Protein AF-A0A3D4Y5L0-F1 (afdb_monomer_lite)

Radius of gyration: 20.7 Å; chains: 1; bounding box: 35×45×65 Å

Structure (mmCIF, N/CA/C/O backbone):
data_AF-A0A3D4Y5L0-F1
#
_entry.id   AF-A0A3D4Y5L0-F1
#
loop_
_atom_site.group_PDB
_atom_site.id
_atom_site.type_symbol
_atom_site.label_atom_id
_atom_site.label_alt_id
_atom_site.label_comp_id
_atom_site.label_asym_id
_atom_site.label_entity_id
_atom_site.label_seq_id
_atom_site.pdbx_PDB_ins_code
_atom_site.Cartn_x
_atom_site.Cartn_y
_atom_site.Cartn_z
_atom_site.occupancy
_atom_site.B_iso_or_equiv
_atom_site.auth_seq_id
_atom_site.auth_comp_id
_atom_site.auth_asym_id
_atom_site.auth_atom_id
_atom_site.pdbx_PDB_model_num
ATOM 1 N N . MET A 1 1 ? -4.478 23.126 -32.416 1.00 35.59 1 MET A N 1
ATOM 2 C CA . MET A 1 1 ? -5.063 22.137 -33.348 1.00 35.59 1 MET A CA 1
ATOM 3 C C . MET A 1 1 ? -4.063 21.006 -33.499 1.00 35.59 1 MET A C 1
ATOM 5 O O . MET A 1 1 ? -2.971 21.271 -33.979 1.00 35.59 1 MET A O 1
ATOM 9 N N . ARG A 1 2 ? -4.366 19.803 -32.996 1.00 28.62 2 ARG A N 1
ATOM 10 C CA . ARG A 1 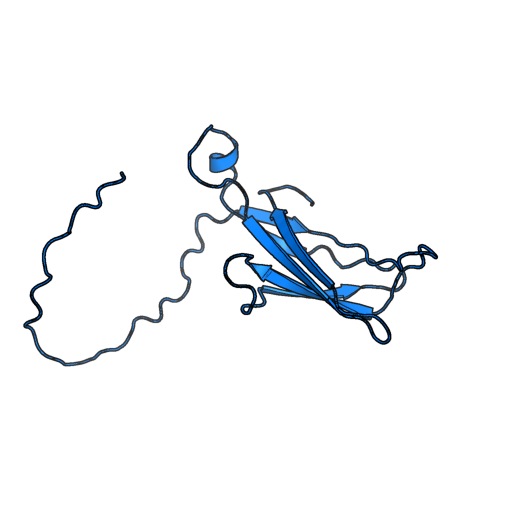2 ? -3.507 18.622 -33.175 1.00 28.62 2 ARG A CA 1
ATOM 11 C C . ARG A 1 2 ? -4.148 17.712 -34.223 1.00 28.62 2 ARG A C 1
ATOM 13 O O . ARG A 1 2 ? -5.328 17.399 -34.117 1.00 28.62 2 ARG A O 1
ATOM 20 N N . THR A 1 3 ? -3.368 17.374 -35.241 1.00 32.88 3 THR A N 1
ATOM 21 C CA . THR A 1 3 ? -3.742 16.521 -36.373 1.00 32.88 3 THR A CA 1
ATOM 22 C C . THR A 1 3 ? -3.386 15.071 -36.045 1.00 32.88 3 THR A C 1
ATOM 24 O O . THR A 1 3 ? -2.300 14.825 -35.525 1.00 32.88 3 THR A O 1
ATOM 27 N N . PHE A 1 4 ? -4.271 14.126 -36.368 1.00 32.66 4 PHE A N 1
ATOM 28 C CA . PHE A 1 4 ? -4.045 12.683 -36.223 1.00 32.66 4 PHE A CA 1
ATOM 29 C C . PHE A 1 4 ? -3.899 12.042 -37.614 1.00 32.66 4 PHE A C 1
ATOM 31 O O . PHE A 1 4 ? -4.796 12.230 -38.440 1.00 32.66 4 PHE A O 1
ATOM 38 N N . PRO A 1 5 ? -2.811 11.313 -37.920 1.00 36.25 5 PRO A N 1
ATOM 39 C CA . PRO A 1 5 ? -2.713 10.569 -39.172 1.00 36.25 5 PRO A CA 1
ATOM 40 C C . PRO A 1 5 ? -3.474 9.233 -39.101 1.00 36.25 5 PRO A C 1
ATOM 42 O O . PRO A 1 5 ? -3.453 8.540 -38.086 1.00 36.25 5 PRO A O 1
ATOM 45 N N . LEU A 1 6 ? -4.140 8.881 -40.205 1.00 31.28 6 LEU A N 1
ATOM 46 C CA . LEU A 1 6 ? -4.888 7.635 -40.397 1.00 31.28 6 LEU A CA 1
ATOM 47 C C . LEU A 1 6 ? -3.954 6.527 -40.915 1.00 31.28 6 LEU A C 1
ATOM 49 O O . LEU A 1 6 ? -3.263 6.726 -41.913 1.00 31.28 6 LEU A O 1
ATOM 53 N N . ALA A 1 7 ? -3.959 5.361 -40.267 1.00 43.12 7 ALA A N 1
ATOM 54 C CA . ALA A 1 7 ? -3.308 4.147 -40.769 1.00 43.12 7 ALA A CA 1
ATOM 55 C C . ALA A 1 7 ? -4.224 3.405 -41.775 1.00 43.12 7 ALA A C 1
ATOM 57 O O . ALA A 1 7 ? -5.449 3.471 -41.632 1.00 43.12 7 ALA A O 1
ATOM 58 N N . PRO A 1 8 ? -3.675 2.719 -42.800 1.00 36.91 8 PRO A N 1
ATOM 59 C CA . PRO A 1 8 ? -4.469 2.065 -43.841 1.00 36.91 8 PRO A CA 1
ATOM 60 C C . PRO A 1 8 ? -5.166 0.781 -43.358 1.00 36.91 8 PRO A C 1
ATOM 62 O O . PRO A 1 8 ? -4.730 0.124 -42.415 1.00 36.91 8 PRO A O 1
ATOM 65 N N . ALA A 1 9 ? -6.267 0.448 -44.037 1.00 39.03 9 ALA A N 1
ATOM 66 C CA . ALA A 1 9 ? -7.165 -0.663 -43.736 1.00 39.03 9 ALA A CA 1
ATOM 67 C C . ALA A 1 9 ? -6.494 -2.039 -43.907 1.00 39.03 9 ALA A C 1
ATOM 69 O O . ALA A 1 9 ? -5.893 -2.317 -44.944 1.00 39.03 9 ALA A O 1
ATOM 70 N N . TYR A 1 10 ? -6.645 -2.907 -42.905 1.00 35.88 10 TYR A N 1
ATOM 71 C CA . TYR A 1 10 ? -6.258 -4.315 -42.986 1.00 35.88 10 TYR A CA 1
ATOM 72 C C . TYR A 1 10 ? -7.285 -5.099 -43.821 1.00 35.88 10 TYR A C 1
ATOM 74 O O . TYR A 1 10 ? -8.472 -5.081 -43.507 1.00 35.88 10 TYR A O 1
ATOM 82 N N . ASP A 1 11 ? -6.814 -5.777 -44.874 1.00 39.12 11 ASP A N 1
ATOM 83 C CA . ASP A 1 11 ? -7.583 -6.702 -45.719 1.00 39.12 11 ASP A CA 1
ATOM 84 C C . ASP A 1 11 ? -7.810 -8.034 -44.986 1.00 39.12 11 ASP A C 1
ATOM 86 O O . ASP A 1 11 ? -6.878 -8.730 -44.577 1.00 39.12 11 ASP A O 1
ATOM 90 N N . ASN A 1 12 ? -9.079 -8.369 -44.799 1.00 41.28 12 ASN A N 1
ATOM 91 C CA . ASN A 1 12 ? -9.597 -9.477 -44.020 1.00 41.28 12 ASN A CA 1
ATOM 92 C C . ASN A 1 12 ? -10.237 -10.519 -44.943 1.00 41.28 12 ASN A C 1
ATOM 94 O O . ASN A 1 12 ? -11.456 -10.673 -44.988 1.00 41.28 12 ASN A O 1
ATOM 98 N N . THR A 1 13 ? -9.398 -11.300 -45.633 1.00 42.09 13 THR A N 1
ATOM 99 C CA . THR A 1 13 ? -9.872 -12.481 -46.369 1.00 42.09 13 THR A CA 1
ATOM 100 C C . THR A 1 13 ? -8.908 -13.673 -46.304 1.00 42.09 13 THR A C 1
ATOM 102 O O . THR A 1 13 ? -8.259 -14.022 -47.287 1.00 42.09 13 THR A O 1
ATOM 105 N N . LYS A 1 14 ? -8.877 -14.395 -45.174 1.00 42.12 14 LYS A N 1
ATOM 106 C CA . LYS A 1 14 ? -8.711 -15.861 -45.203 1.00 42.12 14 LYS A CA 1
ATOM 107 C C . LYS A 1 14 ? -9.334 -16.534 -43.972 1.00 42.12 14 LYS A C 1
ATOM 109 O O . LYS A 1 14 ? -8.948 -16.301 -42.836 1.00 42.12 14 LYS A O 1
ATOM 114 N N . ARG A 1 15 ? -10.352 -17.334 -44.299 1.00 40.22 15 ARG A N 1
ATOM 115 C CA . ARG A 1 15 ? -11.217 -18.226 -43.512 1.00 40.22 15 ARG A CA 1
ATOM 116 C C . ARG A 1 15 ? -10.524 -18.906 -42.326 1.00 40.22 15 ARG A C 1
ATOM 118 O O . ARG A 1 15 ? -9.487 -19.523 -42.514 1.00 40.22 15 ARG A O 1
ATOM 125 N N . ILE A 1 16 ? -11.015 -18.664 -41.108 1.00 51.56 16 ILE A N 1
ATOM 126 C CA . ILE A 1 16 ? -11.887 -19.564 -40.319 1.00 51.56 16 ILE A CA 1
ATOM 127 C C . ILE A 1 16 ? -11.446 -21.028 -40.353 1.00 51.56 16 ILE A C 1
ATOM 129 O O . ILE A 1 16 ? -11.973 -21.800 -41.131 1.00 51.56 16 ILE A O 1
ATOM 133 N N . ASP A 1 17 ? -10.480 -21.375 -39.512 1.00 41.84 17 ASP A N 1
ATOM 134 C CA . ASP A 1 17 ? -10.505 -22.592 -38.704 1.00 41.84 17 ASP A CA 1
ATOM 135 C C . ASP A 1 17 ? -9.478 -22.398 -37.577 1.00 41.84 17 ASP A C 1
ATOM 137 O O . ASP A 1 17 ? -8.344 -21.997 -37.823 1.00 41.84 17 ASP A O 1
ATOM 141 N N . GLU A 1 18 ? -9.927 -22.622 -36.339 1.00 40.19 18 GLU A N 1
ATOM 142 C CA . GLU A 1 18 ? -9.108 -22.691 -35.120 1.00 40.19 18 GLU A CA 1
ATOM 143 C C . GLU A 1 18 ? -8.608 -21.352 -34.531 1.00 40.19 18 GLU A C 1
ATOM 145 O O . GLU A 1 18 ? -7.420 -21.054 -34.446 1.00 40.19 18 GLU A O 1
ATOM 150 N N . VAL A 1 19 ? -9.549 -20.555 -34.002 1.00 39.44 19 VAL A N 1
ATOM 151 C CA . VAL A 1 19 ? -9.249 -19.597 -32.921 1.00 39.44 19 VAL A CA 1
ATOM 152 C C . VAL A 1 19 ? -9.019 -20.402 -31.639 1.00 39.44 19 VAL A C 1
ATOM 154 O O . VAL A 1 19 ? -9.878 -20.475 -30.765 1.00 39.44 19 VAL A O 1
ATOM 157 N N . VAL A 1 20 ? -7.852 -21.030 -31.528 1.00 37.75 20 VAL A N 1
ATOM 158 C CA . VAL A 1 20 ? -7.214 -21.155 -30.220 1.00 37.75 20 VAL A CA 1
ATOM 159 C C . VAL A 1 20 ? -6.498 -19.832 -30.046 1.00 37.75 20 VAL A C 1
ATOM 161 O O . VAL A 1 20 ? -5.460 -19.583 -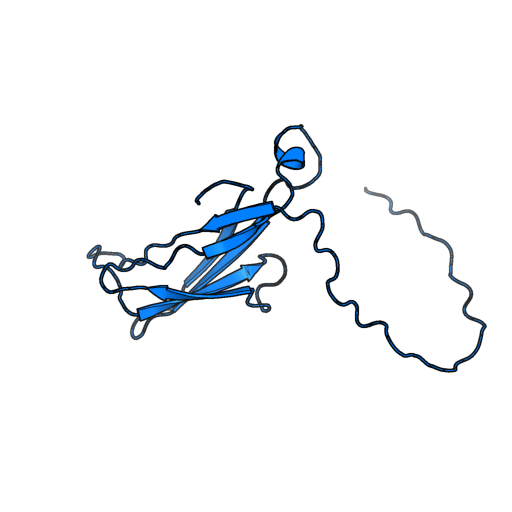30.657 1.00 37.75 20 VAL A O 1
ATOM 164 N N . MET A 1 21 ? -7.113 -18.942 -29.269 1.00 45.28 21 MET A N 1
ATOM 165 C CA . MET A 1 21 ? -6.379 -17.843 -28.662 1.00 45.28 21 MET A CA 1
ATOM 166 C C . MET A 1 21 ? -5.105 -18.472 -28.085 1.00 45.28 21 MET A C 1
ATOM 168 O O . MET A 1 21 ? -5.234 -19.381 -27.258 1.00 45.28 21 MET A O 1
ATOM 172 N N . PRO A 1 22 ? -3.883 -18.066 -28.478 1.00 44.03 22 PRO A N 1
ATOM 173 C CA . PRO A 1 22 ? -2.832 -18.185 -27.501 1.00 44.03 22 PRO A CA 1
ATOM 174 C C . PRO A 1 22 ? -3.366 -17.320 -26.366 1.00 44.03 22 PRO A C 1
ATOM 176 O O . PRO A 1 22 ? -3.569 -16.117 -26.558 1.00 44.03 22 PRO A O 1
ATOM 179 N N . ASP A 1 23 ? -3.711 -17.941 -25.233 1.00 36.59 23 ASP A N 1
ATOM 180 C CA . ASP A 1 23 ? -3.673 -17.242 -23.961 1.00 36.59 23 ASP A CA 1
ATOM 181 C C . ASP A 1 23 ? -2.495 -16.284 -24.101 1.00 36.59 23 ASP A C 1
ATOM 183 O O . ASP A 1 23 ? -1.360 -16.734 -24.323 1.00 36.59 23 ASP A O 1
ATOM 187 N N . ILE A 1 24 ? -2.744 -14.977 -24.040 1.00 43.69 24 ILE A N 1
ATOM 188 C CA . ILE A 1 24 ? -1.686 -14.056 -23.665 1.00 43.69 24 ILE A CA 1
ATOM 189 C C . ILE A 1 24 ? -1.433 -14.413 -22.203 1.00 43.69 24 ILE A C 1
ATOM 191 O O . ILE A 1 24 ? -1.863 -13.751 -21.269 1.00 43.69 24 ILE A O 1
ATOM 195 N N . ARG A 1 25 ? -0.795 -15.573 -22.013 1.00 41.53 25 ARG A N 1
ATOM 196 C CA . ARG A 1 25 ? -0.025 -15.907 -20.849 1.00 41.53 25 ARG A CA 1
ATOM 197 C C . ARG A 1 25 ? 0.925 -14.743 -20.808 1.00 41.53 25 ARG A C 1
ATOM 199 O O . ARG A 1 25 ? 1.698 -14.549 -21.747 1.00 41.53 25 ARG A O 1
ATOM 206 N N . TYR A 1 26 ? 0.773 -13.941 -19.773 1.00 44.12 26 TYR A N 1
ATOM 207 C CA . TYR A 1 26 ? 1.754 -13.002 -19.284 1.00 44.12 26 TYR A CA 1
ATOM 208 C C . TYR A 1 26 ? 3.075 -13.769 -19.087 1.00 44.12 26 TYR A C 1
ATOM 210 O O . TYR A 1 26 ? 3.450 -14.172 -17.997 1.00 44.12 26 TYR A O 1
ATOM 218 N N . ALA A 1 27 ? 3.740 -14.075 -20.193 1.00 42.09 27 ALA A N 1
ATOM 219 C CA . ALA A 1 27 ? 5.074 -14.617 -20.302 1.00 42.09 27 ALA A CA 1
ATOM 220 C C . ALA A 1 27 ? 5.925 -13.462 -20.837 1.00 42.09 27 ALA A C 1
ATOM 222 O O . ALA A 1 27 ? 6.460 -13.502 -21.938 1.00 42.09 27 ALA A O 1
ATOM 223 N N . GLN A 1 28 ? 5.946 -12.379 -20.061 1.00 38.97 28 GLN A N 1
ATOM 224 C CA . GLN A 1 28 ? 6.899 -11.274 -20.153 1.00 38.97 28 GLN A CA 1
ATOM 225 C C . GLN A 1 28 ? 7.631 -11.219 -18.811 1.00 38.97 28 GLN A C 1
ATOM 227 O O . GLN A 1 28 ? 7.610 -10.227 -18.099 1.00 38.97 28 GLN A O 1
ATOM 232 N N . ASN A 1 29 ? 8.203 -12.354 -18.420 1.00 46.19 29 ASN A N 1
ATOM 233 C CA . ASN A 1 29 ? 8.933 -12.518 -17.170 1.00 46.19 29 ASN A CA 1
ATOM 234 C C . ASN A 1 29 ? 10.439 -12.363 -17.435 1.00 46.19 29 ASN A C 1
ATOM 236 O O . ASN A 1 29 ? 11.208 -13.252 -17.095 1.00 46.19 29 ASN A O 1
ATOM 240 N N . GLU A 1 30 ? 10.857 -11.288 -18.124 1.00 49.94 30 GLU A N 1
ATOM 241 C CA . GLU A 1 30 ? 12.291 -11.054 -18.397 1.00 49.94 30 GLU A CA 1
ATOM 242 C C . GLU A 1 30 ? 12.784 -9.593 -18.286 1.00 49.94 30 GLU A C 1
ATOM 244 O O . GLU A 1 30 ? 13.986 -9.395 -18.380 1.00 49.94 30 GLU A O 1
ATOM 249 N N . ASN A 1 31 ? 11.948 -8.572 -18.029 1.00 58.41 31 ASN A N 1
ATOM 250 C CA . ASN A 1 31 ? 12.429 -7.206 -17.707 1.00 58.41 31 ASN A CA 1
ATOM 251 C C . ASN A 1 31 ? 11.427 -6.439 -16.821 1.00 58.41 31 ASN A C 1
ATOM 253 O O . ASN A 1 31 ? 10.969 -5.354 -17.174 1.00 58.41 31 ASN A O 1
ATOM 257 N N . VAL A 1 32 ? 11.032 -7.026 -15.695 1.00 73.12 32 VAL A N 1
ATOM 258 C CA . VAL A 1 32 ? 10.399 -6.277 -14.602 1.00 73.12 32 VAL A CA 1
ATOM 259 C C . VAL A 1 32 ? 11.303 -6.394 -13.391 1.00 73.12 32 VAL A C 1
ATOM 261 O O . VAL A 1 32 ? 11.771 -7.486 -13.059 1.00 73.12 32 VAL A O 1
ATOM 264 N N . ASP A 1 33 ? 11.583 -5.253 -12.782 1.00 87.38 33 ASP A N 1
ATOM 265 C CA . ASP A 1 33 ? 12.262 -5.204 -11.500 1.00 87.38 33 ASP A CA 1
ATOM 266 C C . ASP A 1 33 ? 11.229 -5.273 -10.373 1.00 87.38 33 ASP A C 1
ATOM 268 O O . ASP A 1 33 ? 10.025 -5.401 -10.607 1.00 87.38 33 ASP A O 1
ATOM 272 N N . ARG A 1 34 ? 11.708 -5.211 -9.132 1.00 86.88 34 ARG A N 1
ATOM 273 C CA . ARG A 1 34 ? 10.869 -5.256 -7.941 1.00 86.88 34 ARG A CA 1
ATOM 274 C C . ARG A 1 34 ? 11.153 -4.073 -7.040 1.00 86.88 34 ARG A C 1
ATOM 276 O O . ARG A 1 34 ? 12.317 -3.742 -6.808 1.00 86.88 34 ARG A O 1
ATOM 283 N N . GLY A 1 35 ? 10.094 -3.487 -6.509 1.00 88.06 35 GLY A N 1
ATOM 284 C CA . GLY A 1 35 ? 10.148 -2.519 -5.423 1.00 88.06 35 GLY A CA 1
ATOM 285 C C . GLY A 1 35 ? 9.345 -3.024 -4.237 1.00 88.06 35 GLY A C 1
ATOM 286 O O . GLY A 1 35 ? 8.445 -3.851 -4.388 1.00 88.06 35 GLY A O 1
ATOM 287 N N . ASP A 1 36 ? 9.682 -2.532 -3.055 1.00 91.31 36 ASP A N 1
ATOM 288 C CA . ASP A 1 36 ? 9.011 -2.927 -1.828 1.00 91.31 36 ASP A CA 1
ATOM 289 C C . ASP A 1 36 ? 8.061 -1.818 -1.369 1.00 91.31 36 ASP A C 1
ATOM 291 O O . ASP A 1 36 ? 8.387 -0.635 -1.449 1.00 91.31 36 ASP A O 1
ATOM 295 N N . LEU A 1 37 ? 6.893 -2.188 -0.854 1.00 90.94 37 LEU A N 1
ATOM 296 C CA . LEU A 1 37 ? 5.920 -1.267 -0.274 1.00 90.94 37 LEU A CA 1
ATOM 297 C C . LEU A 1 37 ? 5.554 -1.739 1.129 1.00 90.94 37 LEU A C 1
ATOM 299 O O . LEU A 1 37 ? 5.180 -2.899 1.331 1.00 90.94 37 LEU A O 1
ATOM 303 N N . ARG A 1 38 ? 5.618 -0.838 2.112 1.00 93.31 38 ARG A N 1
ATOM 304 C CA . ARG A 1 38 ? 5.125 -1.126 3.465 1.00 93.31 38 ARG A CA 1
ATOM 305 C C . ARG A 1 38 ? 4.246 -0.004 3.982 1.00 93.31 38 ARG A C 1
ATOM 307 O O . ARG A 1 38 ? 4.615 1.163 3.967 1.00 93.31 38 ARG A O 1
ATOM 314 N N . MET A 1 39 ? 3.087 -0.367 4.517 1.00 92.94 39 MET A N 1
ATOM 315 C CA . MET A 1 39 ? 2.059 0.597 4.893 1.00 92.94 39 MET A CA 1
ATOM 316 C C . MET A 1 39 ? 1.773 0.547 6.387 1.00 92.94 39 MET A C 1
ATOM 318 O O . MET A 1 39 ? 1.791 -0.517 7.006 1.00 92.94 39 MET A O 1
ATOM 322 N N . GLN A 1 40 ? 1.471 1.714 6.956 1.00 94.94 40 GLN A N 1
ATOM 323 C CA . GLN A 1 40 ? 0.947 1.837 8.310 1.00 94.94 40 GLN A CA 1
ATOM 324 C C . GLN A 1 40 ? -0.441 2.471 8.283 1.00 94.94 40 GLN A C 1
ATOM 326 O O . GLN A 1 40 ? -0.636 3.540 7.701 1.00 94.94 40 GLN A O 1
ATOM 331 N N . VAL A 1 41 ? -1.394 1.841 8.963 1.00 93.56 41 VAL A N 1
ATOM 332 C CA . VAL A 1 41 ? -2.763 2.333 9.103 1.00 93.56 41 VAL A CA 1
ATOM 333 C C . VAL A 1 41 ? -2.984 2.803 10.538 1.00 93.56 41 VAL A C 1
ATOM 335 O O . VAL A 1 41 ? -2.901 2.031 11.493 1.00 93.56 41 VAL A O 1
ATOM 338 N N . ILE A 1 42 ? -3.282 4.095 10.682 1.00 93.38 42 ILE A N 1
ATOM 339 C CA . ILE A 1 42 ? -3.573 4.744 11.964 1.00 93.38 42 ILE A CA 1
ATOM 340 C C . ILE A 1 42 ? -4.892 5.510 11.903 1.00 93.38 42 ILE A C 1
ATOM 342 O O . ILE A 1 42 ? -5.278 6.058 10.866 1.00 93.38 42 ILE A O 1
ATOM 346 N N . GLU A 1 43 ? -5.572 5.607 13.040 1.00 90.62 43 GLU A N 1
ATOM 347 C CA . GLU A 1 43 ? -6.766 6.430 13.169 1.00 90.62 43 GLU A CA 1
ATOM 348 C C . GLU A 1 43 ? -6.417 7.926 13.142 1.00 90.62 43 GLU A C 1
ATOM 350 O O . GLU A 1 43 ? -5.607 8.436 13.926 1.00 90.62 43 GLU A O 1
ATOM 355 N N . ARG A 1 44 ? -7.112 8.668 12.272 1.00 81.50 44 ARG A N 1
ATOM 356 C CA . ARG A 1 44 ? -6.999 10.125 12.180 1.00 81.50 44 ARG A CA 1
ATOM 357 C C . ARG A 1 44 ? -7.640 10.785 13.407 1.00 81.50 44 ARG A C 1
ATOM 359 O O . ARG A 1 44 ? -8.842 11.026 13.430 1.00 81.50 44 ARG A O 1
ATOM 366 N N . GLY A 1 45 ? -6.820 11.124 14.397 1.00 86.88 45 GLY A N 1
ATOM 367 C CA . GLY A 1 45 ? -7.207 11.927 15.563 1.00 86.88 45 GLY A CA 1
ATOM 368 C C . GLY A 1 45 ? -6.575 11.435 16.858 1.00 86.88 45 GLY A C 1
ATOM 369 O O . GLY A 1 45 ? -6.096 12.244 17.646 1.00 86.88 45 GLY A O 1
ATOM 370 N N . THR A 1 46 ? -6.524 10.118 17.044 1.00 89.00 46 THR A N 1
ATOM 371 C CA . THR A 1 46 ? -5.893 9.493 18.216 1.00 89.00 46 THR A CA 1
ATOM 372 C C . THR A 1 46 ? -4.495 8.956 17.913 1.00 89.00 46 THR A C 1
ATOM 374 O O . THR A 1 46 ? -3.748 8.677 18.846 1.00 89.00 46 THR A O 1
ATOM 377 N N . SER A 1 47 ? -4.137 8.817 16.627 1.00 89.44 47 SER A N 1
ATOM 378 C CA . SER A 1 47 ? -2.913 8.142 16.172 1.00 89.44 47 SER A CA 1
ATOM 379 C C . SER A 1 47 ? -2.808 6.698 16.677 1.00 89.44 47 SER A C 1
ATOM 381 O O . SER A 1 47 ? -1.709 6.159 16.801 1.00 89.44 47 SER A O 1
ATOM 383 N N . THR A 1 48 ? -3.949 6.071 16.978 1.00 92.19 48 THR A N 1
ATOM 384 C CA . THR A 1 48 ? -4.006 4.669 17.394 1.00 92.19 48 THR A CA 1
ATOM 385 C C . THR A 1 48 ? -3.817 3.781 16.163 1.00 92.19 48 THR A C 1
ATOM 387 O O . THR A 1 48 ? -4.497 4.017 15.158 1.00 92.19 48 THR A O 1
ATOM 390 N N . PRO A 1 49 ? -2.920 2.782 16.203 1.00 93.94 49 PRO A N 1
ATOM 391 C CA . PRO A 1 49 ? -2.812 1.802 15.133 1.00 93.94 49 PRO A CA 1
ATOM 392 C C . PRO A 1 49 ? -4.109 1.016 14.948 1.00 93.94 49 PRO A C 1
ATOM 394 O O . PRO A 1 49 ? -4.764 0.672 15.930 1.00 93.94 49 PRO A O 1
ATOM 397 N N . ILE A 1 50 ? -4.471 0.743 13.696 1.00 93.50 50 ILE A N 1
ATOM 398 C CA . ILE A 1 50 ? -5.658 -0.051 13.370 1.00 93.50 50 ILE A CA 1
ATOM 399 C C . ILE A 1 50 ? -5.203 -1.467 13.033 1.00 93.50 50 ILE A C 1
ATOM 401 O O . ILE A 1 50 ? -4.486 -1.662 12.050 1.00 93.50 50 ILE A O 1
ATOM 405 N N . ASP A 1 51 ? -5.610 -2.436 13.847 1.00 94.88 51 ASP A N 1
ATOM 406 C CA . ASP A 1 51 ? -5.391 -3.856 13.600 1.00 94.88 51 ASP A CA 1
ATOM 407 C C . ASP A 1 51 ? -6.396 -4.403 12.582 1.00 94.88 51 ASP A C 1
ATOM 409 O O . ASP A 1 51 ? -7.512 -3.893 12.449 1.00 94.88 51 ASP A O 1
ATOM 413 N N . ASP A 1 52 ? -5.986 -5.437 11.844 1.00 94.88 52 ASP A N 1
ATOM 414 C CA . ASP A 1 52 ? -6.833 -6.143 10.874 1.00 94.88 52 ASP A CA 1
ATOM 415 C C . ASP A 1 52 ? -7.489 -5.210 9.831 1.00 94.88 52 ASP A C 1
ATOM 417 O O . ASP A 1 52 ? -8.581 -5.461 9.311 1.00 94.88 52 ASP A O 1
ATOM 421 N N . ALA A 1 53 ? -6.823 -4.096 9.510 1.00 95.88 53 ALA A N 1
ATOM 422 C CA . ALA A 1 53 ? -7.205 -3.251 8.393 1.00 95.88 53 ALA A CA 1
ATOM 423 C C . ALA A 1 53 ? -6.788 -3.956 7.106 1.00 95.88 53 ALA A C 1
ATOM 425 O O . ALA A 1 53 ? -5.611 -4.242 6.891 1.00 95.88 53 ALA A O 1
ATOM 426 N N . LYS A 1 54 ? -7.763 -4.215 6.241 1.00 97.38 54 LYS A N 1
ATOM 427 C CA . LYS A 1 54 ? -7.554 -4.838 4.941 1.00 97.38 54 LYS A CA 1
ATOM 428 C C . LYS A 1 54 ? -7.105 -3.790 3.938 1.00 97.38 54 LYS A C 1
ATOM 430 O O . LYS A 1 54 ? -7.805 -2.793 3.730 1.00 97.38 54 LYS A O 1
ATOM 435 N N . ILE A 1 55 ? -5.967 -4.041 3.317 1.00 95.81 55 ILE A N 1
ATOM 436 C CA . ILE A 1 55 ? -5.335 -3.192 2.322 1.00 95.81 55 ILE A CA 1
ATOM 437 C C . ILE A 1 55 ? -5.326 -3.953 1.001 1.00 95.81 55 ILE A C 1
ATOM 439 O O . ILE A 1 55 ? -4.670 -4.983 0.890 1.00 95.81 55 ILE A O 1
ATOM 443 N N . SER A 1 56 ? -6.046 -3.441 0.010 1.00 95.00 56 SER A N 1
ATOM 444 C CA . SER A 1 56 ? -6.069 -3.974 -1.352 1.00 95.00 56 SER A CA 1
ATOM 445 C C . SER A 1 56 ? -5.263 -3.047 -2.260 1.00 95.00 56 SER A C 1
ATOM 447 O O . SER A 1 56 ? -5.458 -1.831 -2.229 1.00 95.00 56 SER A O 1
ATOM 449 N N . ILE A 1 57 ? -4.360 -3.613 -3.052 1.00 92.38 57 ILE A N 1
ATOM 450 C CA . ILE A 1 57 ? -3.448 -2.891 -3.937 1.00 92.38 57 ILE A CA 1
ATOM 451 C C . ILE A 1 57 ? -3.820 -3.238 -5.374 1.00 92.38 57 ILE A C 1
ATOM 453 O O . ILE A 1 57 ? -3.953 -4.411 -5.715 1.00 92.38 57 ILE A O 1
ATOM 457 N N . SER A 1 58 ? -3.978 -2.232 -6.223 1.00 91.94 58 SER A N 1
ATOM 458 C CA . SER A 1 58 ? -4.249 -2.378 -7.654 1.00 91.94 58 SER A CA 1
ATOM 459 C C . SER A 1 58 ? -3.393 -1.411 -8.464 1.00 91.94 58 SER A C 1
ATOM 461 O O . SER A 1 58 ? -2.865 -0.437 -7.929 1.00 91.94 58 SER A O 1
ATOM 463 N N . TYR A 1 59 ? -3.223 -1.663 -9.759 1.00 88.31 59 TYR A N 1
ATOM 464 C CA . TYR A 1 59 ? -2.566 -0.692 -10.635 1.00 88.31 59 TYR A CA 1
ATOM 465 C C . TYR A 1 59 ? -3.470 0.532 -10.808 1.00 88.31 59 TYR A C 1
ATOM 467 O O . TYR A 1 59 ? -4.669 0.390 -11.034 1.00 88.31 59 TYR A O 1
ATOM 475 N N . SER A 1 60 ? -2.924 1.750 -10.772 1.00 81.38 60 SER A N 1
ATOM 476 C CA . SER A 1 60 ? -3.748 2.964 -10.931 1.00 81.38 60 SER A CA 1
ATOM 477 C C . SER A 1 60 ? -4.501 3.035 -12.267 1.00 81.38 60 SER A C 1
ATOM 479 O O . SER A 1 60 ? -5.557 3.660 -12.346 1.00 81.38 60 SER A O 1
ATOM 481 N N . GLY A 1 61 ? -3.976 2.398 -13.320 1.00 78.94 61 GLY A N 1
ATOM 482 C CA . GLY A 1 61 ? -4.641 2.294 -14.624 1.00 78.94 61 GLY A CA 1
ATOM 483 C C . GLY A 1 61 ? -5.744 1.231 -14.696 1.00 78.94 61 GLY A C 1
ATOM 484 O O . GLY A 1 61 ? -6.519 1.243 -15.650 1.00 78.94 61 GLY A O 1
ATOM 485 N N . ASP A 1 62 ? -5.815 0.335 -13.709 1.00 80.44 62 ASP A N 1
ATOM 486 C CA . ASP A 1 62 ? -6.793 -0.751 -13.611 1.00 80.44 62 ASP A CA 1
ATOM 487 C C . ASP A 1 62 ? -7.137 -1.031 -12.131 1.00 80.44 62 ASP A C 1
ATOM 489 O O . ASP A 1 62 ? -6.651 -1.997 -11.534 1.00 80.44 62 ASP A O 1
ATOM 493 N N . PRO A 1 63 ? -7.942 -0.155 -11.496 1.00 73.75 63 PRO A N 1
ATOM 494 C CA . PRO A 1 63 ? -8.215 -0.236 -10.066 1.00 73.75 63 PRO A CA 1
ATOM 495 C C . PRO A 1 63 ? -9.098 -1.429 -9.676 1.00 73.75 63 PRO A C 1
ATOM 497 O O . PRO A 1 63 ? -9.094 -1.817 -8.507 1.00 73.75 63 PRO A O 1
ATOM 500 N N . ASP A 1 64 ? -9.835 -2.004 -10.634 1.00 77.88 64 ASP A N 1
ATOM 501 C CA . ASP A 1 64 ? -10.680 -3.185 -10.429 1.00 77.88 64 ASP A CA 1
ATOM 502 C C . ASP A 1 64 ? -9.845 -4.480 -10.394 1.00 77.88 64 ASP A C 1
ATOM 504 O O . ASP A 1 64 ? -10.274 -5.487 -9.821 1.00 77.88 64 ASP A O 1
ATOM 508 N N . SER A 1 65 ? -8.629 -4.456 -10.951 1.00 81.88 65 SER A N 1
ATOM 509 C CA . SER A 1 65 ? -7.679 -5.565 -10.898 1.00 81.88 65 SER A CA 1
ATOM 510 C C . SER A 1 65 ? -6.794 -5.480 -9.653 1.00 81.88 65 SER A C 1
ATOM 512 O O . SER A 1 65 ? -5.737 -4.844 -9.648 1.00 81.88 65 SER A O 1
ATOM 514 N N . THR A 1 66 ? -7.209 -6.167 -8.585 1.00 86.25 66 THR A N 1
ATOM 515 C CA . THR A 1 66 ? -6.382 -6.315 -7.377 1.00 86.25 66 THR A CA 1
ATOM 516 C C . THR A 1 66 ? -5.135 -7.142 -7.690 1.00 86.25 66 THR A C 1
ATOM 518 O O . THR A 1 66 ? -5.233 -8.281 -8.141 1.00 86.25 66 THR A O 1
ATOM 521 N N . VAL A 1 67 ? -3.973 -6.549 -7.438 1.00 88.81 67 VAL A N 1
ATOM 522 C CA . VAL A 1 67 ? -2.651 -7.174 -7.540 1.00 88.81 67 VAL A CA 1
ATOM 523 C C . VAL A 1 67 ? -2.372 -7.984 -6.282 1.00 88.81 67 VAL A C 1
ATOM 525 O O . VAL A 1 67 ? -2.021 -9.156 -6.372 1.00 88.81 67 VAL A O 1
ATOM 528 N N . GLU A 1 68 ? -2.577 -7.374 -5.113 1.00 90.44 68 GLU A N 1
ATOM 529 C CA . GLU A 1 68 ? -2.278 -7.998 -3.826 1.00 90.44 68 GLU A CA 1
ATOM 530 C C . GLU A 1 68 ? -3.199 -7.484 -2.714 1.00 90.44 68 GLU A C 1
ATOM 532 O O . GLU A 1 68 ? -3.754 -6.384 -2.799 1.00 90.44 68 GLU A O 1
ATOM 537 N N . GLU A 1 69 ? -3.391 -8.294 -1.673 1.00 94.00 69 GLU A N 1
ATOM 538 C CA . GLU A 1 69 ? -4.200 -7.954 -0.504 1.00 94.00 69 GLU A CA 1
ATOM 539 C C . GLU A 1 69 ? -3.502 -8.416 0.774 1.00 94.00 69 GLU A C 1
ATOM 541 O O . GLU A 1 69 ? -3.106 -9.575 0.885 1.00 94.00 69 GLU A O 1
ATOM 546 N N . VAL A 1 70 ? -3.387 -7.506 1.741 1.00 95.25 70 VAL A N 1
ATOM 547 C CA . VAL A 1 70 ? -2.756 -7.760 3.043 1.00 95.25 70 VAL A CA 1
ATOM 548 C C . VAL A 1 70 ? -3.552 -7.139 4.175 1.00 95.25 70 VAL A C 1
ATOM 550 O O . VAL A 1 70 ? -4.347 -6.218 3.978 1.00 95.25 70 VAL A O 1
ATOM 553 N N . ASN A 1 71 ? -3.295 -7.615 5.389 1.00 96.25 71 ASN A N 1
ATOM 554 C CA . ASN A 1 71 ? -3.891 -7.085 6.606 1.00 96.25 71 ASN A CA 1
ATOM 555 C C . ASN A 1 71 ? -2.815 -6.454 7.491 1.00 96.25 71 ASN A C 1
ATOM 557 O O . ASN A 1 71 ? -1.654 -6.872 7.478 1.00 96.25 71 ASN A O 1
ATOM 561 N N . THR A 1 72 ? -3.200 -5.453 8.277 1.00 95.62 72 THR A N 1
ATOM 562 C CA . THR A 1 72 ? -2.317 -4.877 9.292 1.00 95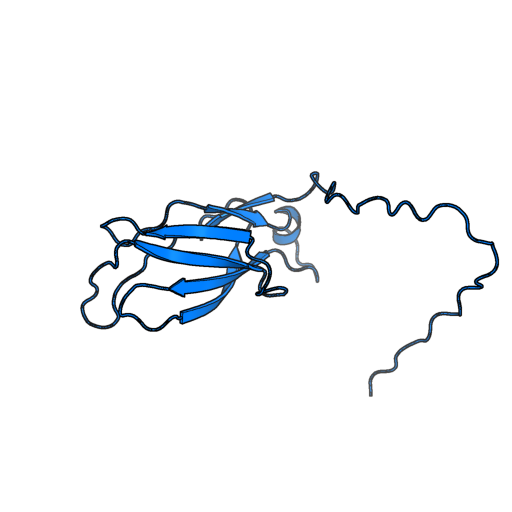.62 72 THR A CA 1
ATOM 563 C C . THR A 1 72 ? -2.256 -5.725 10.560 1.00 95.62 72 THR A C 1
ATOM 565 O O . THR A 1 72 ? -3.246 -6.316 10.995 1.00 95.62 72 THR A O 1
ATOM 568 N N . ASP A 1 73 ? -1.085 -5.749 11.193 1.00 95.25 73 ASP A N 1
ATOM 569 C CA . ASP A 1 73 ? -0.882 -6.346 12.510 1.00 95.25 73 ASP A CA 1
ATOM 570 C C . ASP A 1 73 ? -1.362 -5.427 13.658 1.00 95.25 73 ASP A C 1
ATOM 572 O O . ASP A 1 73 ? -1.876 -4.329 13.445 1.00 95.25 73 ASP A O 1
ATOM 576 N N . ALA A 1 74 ? -1.159 -5.853 14.910 1.00 94.44 74 ALA A N 1
ATOM 577 C CA . ALA A 1 74 ? -1.539 -5.084 16.102 1.00 94.44 74 ALA A CA 1
ATOM 578 C C . ALA A 1 74 ? -0.811 -3.728 16.248 1.00 94.44 74 ALA A C 1
ATOM 580 O O . ALA A 1 74 ? -1.217 -2.891 17.054 1.00 94.44 74 ALA A O 1
ATOM 581 N N . SER A 1 75 ? 0.272 -3.504 15.498 1.00 94.94 75 SER A N 1
ATOM 582 C CA . SER A 1 75 ? 0.978 -2.220 15.411 1.00 94.94 75 SER A CA 1
ATOM 583 C C . SER A 1 75 ? 0.502 -1.354 14.239 1.00 94.94 75 SER A C 1
ATOM 585 O O . SER A 1 75 ? 1.060 -0.279 13.993 1.00 94.94 75 SER A O 1
ATOM 587 N N . GLY A 1 76 ? -0.549 -1.794 13.540 1.00 95.06 76 GLY A N 1
ATOM 588 C CA . GLY A 1 76 ? -1.117 -1.141 12.367 1.00 95.06 76 GLY A CA 1
ATOM 589 C C . GLY A 1 76 ? -0.235 -1.256 11.131 1.00 95.06 76 GLY A C 1
ATOM 590 O O . GLY A 1 76 ? -0.439 -0.501 10.186 1.00 95.06 76 GLY A O 1
ATOM 591 N N . MET A 1 77 ? 0.757 -2.149 11.133 1.00 96.12 77 MET A N 1
ATOM 592 C CA . MET A 1 77 ? 1.710 -2.303 10.037 1.00 96.12 77 MET A CA 1
ATOM 593 C C . MET A 1 77 ? 1.285 -3.438 9.114 1.00 96.12 77 MET A C 1
ATOM 595 O O . MET A 1 77 ? 0.933 -4.515 9.590 1.00 96.12 77 MET A O 1
ATOM 599 N N . SER A 1 78 ? 1.382 -3.227 7.804 1.00 93.62 78 SER A N 1
ATOM 600 C CA . SER A 1 78 ? 1.373 -4.328 6.845 1.00 93.62 78 SER A CA 1
ATOM 601 C C . SER A 1 78 ? 2.707 -5.077 6.876 1.00 93.62 78 SER A C 1
ATOM 603 O O . SER A 1 78 ? 3.744 -4.553 7.323 1.00 93.62 78 SER A O 1
ATOM 605 N N . GLU A 1 79 ? 2.698 -6.289 6.328 1.00 92.06 79 GLU A N 1
ATOM 606 C CA . GLU A 1 79 ? 3.928 -6.903 5.840 1.00 92.06 79 GLU A CA 1
ATOM 607 C C . GLU A 1 79 ? 4.539 -6.083 4.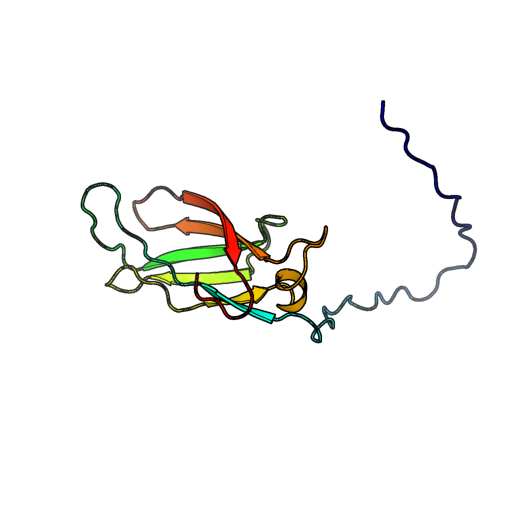693 1.00 92.06 79 GLU A C 1
ATOM 609 O O . GLU A 1 79 ? 3.907 -5.174 4.140 1.00 92.06 79 GLU A O 1
ATOM 614 N N . THR A 1 80 ? 5.803 -6.363 4.386 1.00 91.31 80 THR A N 1
ATOM 615 C CA . THR A 1 80 ? 6.463 -5.775 3.221 1.00 91.31 80 THR A CA 1
ATOM 616 C C . THR A 1 80 ? 6.000 -6.517 1.978 1.00 91.31 80 THR A C 1
ATOM 618 O O . THR A 1 80 ? 6.222 -7.720 1.858 1.00 91.31 80 THR A O 1
ATOM 621 N N . LEU A 1 81 ? 5.368 -5.778 1.075 1.00 88.69 81 LEU A N 1
ATOM 622 C CA . LEU A 1 81 ? 4.915 -6.254 -0.221 1.00 88.69 81 LEU A CA 1
ATOM 623 C C . LEU A 1 81 ? 6.005 -6.039 -1.251 1.00 88.69 81 LEU A C 1
ATOM 625 O O . LEU A 1 81 ? 6.566 -4.950 -1.304 1.00 88.69 81 LEU A O 1
ATOM 629 N N . THR A 1 82 ? 6.252 -7.032 -2.096 1.00 89.25 82 THR A N 1
ATOM 630 C CA . THR A 1 82 ? 7.183 -6.898 -3.215 1.00 89.25 82 THR A CA 1
ATOM 631 C C . THR A 1 82 ? 6.381 -6.811 -4.505 1.00 89.25 82 THR A C 1
ATOM 633 O O . THR A 1 82 ? 5.812 -7.801 -4.958 1.00 89.25 82 THR A O 1
ATOM 636 N N . LEU A 1 83 ? 6.345 -5.616 -5.084 1.00 88.19 83 LEU A N 1
ATOM 637 C CA . LEU A 1 83 ? 5.523 -5.266 -6.235 1.00 88.19 83 LEU A CA 1
ATOM 638 C C . LEU A 1 83 ? 6.377 -5.139 -7.497 1.00 88.19 83 LEU A C 1
ATOM 640 O O . LEU A 1 83 ? 7.543 -4.737 -7.439 1.00 88.19 83 LEU A O 1
ATOM 644 N N . ASP A 1 84 ? 5.779 -5.451 -8.645 1.00 86.88 84 ASP A N 1
ATOM 645 C CA . ASP A 1 84 ? 6.451 -5.319 -9.934 1.00 86.88 84 ASP A CA 1
ATOM 646 C C . ASP A 1 84 ? 6.669 -3.837 -10.272 1.00 86.88 84 ASP A C 1
ATOM 648 O O . ASP A 1 84 ? 5.792 -2.984 -10.087 1.00 86.88 84 ASP A O 1
ATOM 652 N N . THR A 1 85 ? 7.849 -3.515 -10.791 1.00 84.94 85 THR A N 1
ATOM 653 C CA . THR A 1 85 ? 8.206 -2.160 -11.217 1.00 84.94 85 THR A CA 1
ATOM 654 C C . THR A 1 85 ? 8.848 -2.175 -12.599 1.00 84.94 85 THR A C 1
ATOM 656 O O . THR A 1 85 ? 9.445 -3.180 -13.001 1.00 84.94 85 THR A O 1
ATOM 659 N N . PRO A 1 86 ? 8.802 -1.050 -13.337 1.00 83.75 86 PRO A N 1
ATOM 660 C CA . PRO A 1 86 ? 9.650 -0.881 -14.506 1.00 83.75 86 PRO A CA 1
ATOM 661 C C . PRO A 1 86 ? 11.139 -1.078 -14.149 1.00 83.75 86 PRO A C 1
ATOM 663 O O . PRO A 1 86 ? 11.522 -0.833 -13.000 1.00 83.75 86 PRO A O 1
ATOM 666 N N . PRO A 1 87 ? 11.981 -1.492 -15.112 1.00 82.50 87 PRO A N 1
ATOM 667 C CA . PRO A 1 87 ? 13.416 -1.666 -14.897 1.00 82.50 87 PRO A CA 1
ATOM 668 C C . PRO A 1 87 ? 14.127 -0.400 -14.414 1.00 82.50 87 PRO A C 1
ATOM 670 O O . PRO A 1 87 ? 13.821 0.715 -14.857 1.00 82.50 87 PRO A O 1
ATOM 673 N N . LEU A 1 88 ? 15.140 -0.578 -13.568 1.00 80.31 88 LEU A N 1
ATOM 674 C CA . LEU A 1 88 ? 15.971 0.489 -13.016 1.00 80.31 88 LEU A CA 1
ATOM 675 C C . LEU A 1 88 ? 16.629 1.340 -14.107 1.00 80.31 88 LEU A C 1
ATOM 677 O O . LEU A 1 88 ? 16.779 2.551 -13.936 1.00 80.31 88 LEU A O 1
ATOM 681 N N . GLU A 1 89 ? 17.000 0.752 -15.244 1.00 81.38 89 GLU A N 1
ATOM 682 C CA . GLU A 1 89 ? 17.645 1.454 -16.357 1.00 81.38 89 GLU A CA 1
ATOM 683 C C . GLU A 1 89 ? 16.816 2.645 -16.852 1.00 81.38 89 GLU A C 1
ATOM 685 O O . GLU A 1 89 ? 17.391 3.667 -17.236 1.00 81.38 89 GLU A O 1
ATOM 690 N N . LEU A 1 90 ? 15.482 2.551 -16.786 1.00 77.31 90 LEU A N 1
ATOM 691 C CA . LEU A 1 90 ? 14.577 3.644 -17.155 1.00 77.31 90 LEU A CA 1
ATOM 692 C C . LEU A 1 90 ? 14.688 4.841 -16.201 1.00 77.31 90 LEU A C 1
ATOM 694 O O . LEU A 1 90 ? 14.483 5.975 -16.627 1.00 77.31 90 LEU A O 1
ATOM 698 N N . SER A 1 91 ? 15.050 4.608 -14.937 1.00 75.00 91 SER A N 1
ATOM 699 C CA . SER A 1 91 ? 15.294 5.661 -13.939 1.00 75.00 91 SER A CA 1
ATOM 700 C C . SER A 1 91 ? 16.664 6.327 -14.102 1.00 75.00 91 SER A C 1
ATOM 702 O O . SER A 1 91 ? 16.869 7.456 -13.658 1.00 75.00 91 SER A O 1
ATOM 704 N N . MET A 1 92 ? 17.623 5.636 -14.725 1.00 81.00 92 MET A N 1
ATOM 705 C CA . MET A 1 92 ? 19.021 6.077 -14.821 1.00 81.00 92 MET A CA 1
ATOM 706 C C . MET A 1 92 ? 19.282 7.066 -15.964 1.00 81.00 92 MET A C 1
ATOM 708 O O . MET A 1 92 ? 20.367 7.648 -16.040 1.00 81.00 92 MET A O 1
ATOM 712 N N . GLN A 1 93 ? 18.314 7.264 -16.860 1.00 77.56 93 GLN A N 1
ATOM 713 C CA . GLN A 1 93 ? 18.412 8.191 -17.985 1.00 77.56 93 GLN A CA 1
ATOM 714 C C . GLN A 1 93 ? 17.138 9.035 -18.097 1.00 77.56 93 GLN A C 1
ATOM 716 O O . GLN A 1 93 ? 16.045 8.518 -17.882 1.00 77.56 93 GLN A O 1
ATOM 721 N N . PRO A 1 94 ? 17.234 10.319 -18.487 1.00 72.62 94 PRO A N 1
ATOM 722 C CA . PRO A 1 94 ? 16.052 11.088 -18.850 1.00 72.62 94 PRO A CA 1
ATOM 723 C C . PRO A 1 94 ? 15.358 10.408 -20.035 1.00 72.62 94 PRO A C 1
ATOM 725 O O . PRO A 1 94 ? 15.939 10.308 -21.117 1.00 72.62 94 PRO A O 1
ATOM 728 N N . SER A 1 95 ? 14.131 9.936 -19.839 1.00 74.94 95 SER A N 1
ATOM 729 C CA . SER A 1 95 ? 13.334 9.294 -20.883 1.00 74.94 95 SER A CA 1
ATOM 730 C C . SER A 1 95 ? 11.888 9.795 -20.846 1.00 74.94 95 SER A C 1
ATOM 732 O O . SER A 1 95 ? 11.446 10.371 -19.854 1.00 74.94 95 SER A O 1
ATOM 734 N N . GLU A 1 96 ? 11.151 9.601 -21.943 1.00 78.50 96 GLU A N 1
ATOM 735 C CA . GLU A 1 96 ? 9.702 9.857 -21.986 1.00 78.50 96 GLU A CA 1
ATOM 736 C C . GLU A 1 96 ? 8.887 8.708 -21.362 1.00 78.50 96 GLU A C 1
ATOM 738 O O . GLU A 1 96 ? 7.667 8.807 -21.246 1.00 78.50 96 GLU A O 1
ATOM 743 N N . VAL A 1 97 ? 9.551 7.611 -20.979 1.00 76.69 97 VAL A N 1
ATOM 744 C CA . VAL A 1 97 ? 8.926 6.424 -20.392 1.00 76.69 97 VAL A CA 1
ATOM 745 C C . VAL A 1 97 ? 8.903 6.568 -18.873 1.00 76.69 97 VAL A C 1
ATOM 747 O O . VAL A 1 97 ? 9.891 6.967 -18.260 1.00 76.69 97 VAL A O 1
ATOM 750 N N . GLN A 1 98 ? 7.766 6.232 -18.266 1.00 81.31 98 GLN A N 1
ATOM 751 C CA . GLN A 1 98 ? 7.573 6.289 -16.821 1.00 81.31 98 GLN A CA 1
ATOM 752 C C . GLN A 1 98 ? 8.525 5.309 -16.103 1.00 81.31 98 GLN A C 1
ATOM 754 O O . GLN A 1 98 ? 8.465 4.108 -16.376 1.00 81.31 98 GLN A O 1
ATOM 759 N N . PRO A 1 99 ? 9.392 5.787 -15.188 1.00 86.50 99 PRO A N 1
ATOM 760 C CA . PRO A 1 99 ? 10.401 4.950 -14.537 1.00 86.50 99 PRO A CA 1
ATOM 761 C C . PRO A 1 99 ? 9.916 4.272 -13.239 1.00 86.50 99 PRO A C 1
ATOM 763 O O . PRO A 1 99 ? 10.717 3.684 -12.520 1.00 86.50 99 PRO A O 1
ATOM 766 N N . TYR A 1 100 ? 8.621 4.360 -12.926 1.00 87.25 100 TYR A N 1
ATOM 767 C CA . TYR A 1 100 ? 7.996 3.812 -11.719 1.00 87.25 100 TYR A CA 1
ATOM 768 C C . TYR A 1 100 ? 6.662 3.143 -12.043 1.00 87.25 100 TYR A C 1
ATOM 770 O O . TYR A 1 100 ? 6.005 3.486 -13.028 1.00 87.25 100 TYR A O 1
ATOM 778 N N . ALA A 1 101 ? 6.256 2.197 -11.200 1.00 87.88 101 ALA A N 1
ATOM 779 C CA . ALA A 1 101 ? 4.895 1.679 -11.218 1.00 87.88 101 ALA A CA 1
ATOM 780 C C . ALA A 1 101 ? 4.002 2.575 -10.359 1.00 87.88 101 ALA A C 1
ATOM 782 O O . ALA A 1 101 ? 4.428 3.059 -9.309 1.00 87.88 101 ALA A O 1
ATOM 783 N N . GLU A 1 102 ? 2.767 2.787 -10.808 1.00 90.75 102 GLU A N 1
ATOM 784 C CA . GLU A 1 102 ? 1.770 3.545 -10.061 1.00 90.75 102 GLU A CA 1
ATOM 785 C C . GLU A 1 102 ? 0.662 2.622 -9.555 1.00 90.75 102 GLU A C 1
ATOM 787 O O . GLU A 1 102 ? -0.014 1.944 -10.340 1.00 90.75 102 GLU A O 1
ATOM 792 N N . TYR A 1 103 ? 0.461 2.634 -8.241 1.00 91.00 103 TYR A N 1
ATOM 793 C CA . TYR A 1 103 ? -0.536 1.826 -7.559 1.00 91.00 103 TYR A CA 1
ATOM 794 C C . TYR A 1 103 ? -1.625 2.685 -6.914 1.00 91.00 103 TYR A C 1
ATOM 796 O O . TYR A 1 103 ? -1.411 3.820 -6.473 1.00 91.00 103 TYR A O 1
ATOM 804 N N . THR A 1 104 ? -2.810 2.096 -6.830 1.00 92.19 104 THR A N 1
ATOM 805 C CA . THR A 1 104 ? -3.921 2.548 -6.007 1.00 92.19 104 THR A CA 1
ATOM 806 C C . THR A 1 104 ? -4.105 1.584 -4.846 1.00 92.19 104 THR A C 1
ATOM 808 O O . THR A 1 104 ? -4.125 0.368 -5.011 1.00 92.19 104 THR A O 1
ATOM 811 N N . ILE A 1 105 ? -4.241 2.148 -3.654 1.00 93.44 105 ILE A N 1
ATOM 812 C CA . ILE A 1 105 ? -4.442 1.425 -2.409 1.00 93.44 105 ILE A CA 1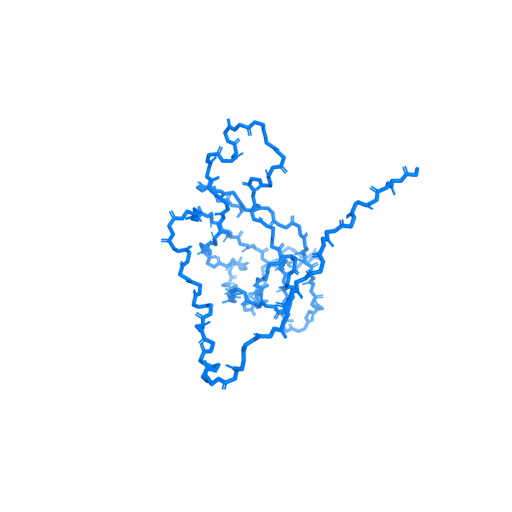
ATOM 813 C C . ILE A 1 105 ? -5.848 1.721 -1.910 1.00 93.44 105 ILE A C 1
ATOM 815 O O . ILE A 1 105 ? -6.210 2.879 -1.691 1.00 93.44 105 ILE A O 1
ATOM 819 N N . GLN A 1 106 ? -6.615 0.673 -1.656 1.00 94.69 106 GLN A N 1
ATOM 820 C CA . GLN A 1 106 ? -7.881 0.745 -0.949 1.00 94.69 106 GLN A CA 1
ATOM 821 C C . GLN A 1 106 ? -7.714 0.166 0.454 1.00 94.69 106 GLN A C 1
ATOM 823 O O . GLN A 1 106 ? -7.372 -1.002 0.615 1.00 94.69 106 GLN A O 1
ATOM 828 N N . VAL A 1 107 ? -8.008 0.963 1.480 1.00 94.56 107 VAL A N 1
ATOM 829 C CA . VAL A 1 107 ? -7.964 0.517 2.879 1.00 94.56 107 VAL A CA 1
ATOM 830 C C . VAL A 1 107 ? -9.377 0.422 3.429 1.00 94.56 107 VAL A C 1
ATOM 832 O O . VAL A 1 107 ? -10.162 1.373 3.353 1.00 94.56 107 VAL A O 1
ATOM 835 N N . THR A 1 108 ? -9.704 -0.726 4.015 1.00 95.00 108 THR A N 1
ATOM 836 C CA . THR A 1 108 ? -10.990 -0.989 4.664 1.00 95.00 108 THR A CA 1
ATOM 837 C C . THR A 1 108 ? -10.767 -1.589 6.046 1.00 95.00 108 THR A C 1
ATOM 839 O O . THR A 1 108 ? -9.967 -2.499 6.212 1.00 95.00 108 THR A O 1
ATOM 842 N N . ALA A 1 109 ? -11.482 -1.089 7.049 1.00 93.75 109 ALA A N 1
ATOM 843 C CA . ALA A 1 109 ? -11.427 -1.614 8.408 1.00 93.75 109 ALA A CA 1
ATOM 844 C C . ALA A 1 109 ? -12.823 -1.558 9.031 1.00 93.75 109 ALA A C 1
ATOM 846 O O . ALA A 1 109 ? -13.633 -0.677 8.717 1.00 93.75 109 ALA A O 1
ATOM 847 N N . LYS A 1 110 ? -13.136 -2.505 9.915 1.00 91.06 110 LYS A N 1
ATOM 848 C CA . LYS A 1 110 ? -14.459 -2.588 10.541 1.00 91.06 110 LYS A CA 1
ATOM 849 C C . LYS A 1 110 ? -14.734 -1.340 11.384 1.00 91.06 110 LYS A C 1
ATOM 851 O O . LYS A 1 110 ? -13.961 -0.997 12.265 1.00 91.06 110 LYS A O 1
ATOM 856 N N . GLY A 1 111 ? -15.870 -0.687 11.141 1.00 91.38 111 GLY A N 1
ATOM 857 C CA . GLY A 1 111 ? -16.247 0.541 11.854 1.00 91.38 111 GLY A CA 1
ATOM 858 C C . GLY A 1 111 ? -15.617 1.821 11.293 1.00 91.38 111 GLY A C 1
ATOM 859 O O . GLY A 1 111 ? -15.982 2.907 11.736 1.00 91.38 111 GLY A O 1
ATOM 860 N N . TYR A 1 112 ? -14.757 1.712 10.277 1.00 91.75 112 TYR A N 1
ATOM 861 C CA . TYR A 1 112 ? -14.148 2.843 9.584 1.00 91.75 112 TYR A CA 1
ATOM 862 C C . TYR A 1 112 ? -14.749 3.026 8.192 1.00 91.75 112 TYR A C 1
ATOM 864 O O . TYR A 1 112 ? -15.288 2.101 7.582 1.00 91.75 112 TYR A O 1
ATOM 872 N N . ARG A 1 113 ? -14.664 4.253 7.674 1.00 92.38 113 ARG A N 1
ATOM 873 C CA . ARG A 1 113 ? -14.988 4.512 6.269 1.00 92.38 113 ARG A CA 1
ATOM 874 C C . ARG A 1 113 ? -13.827 4.034 5.395 1.00 92.38 113 ARG A C 1
ATOM 876 O O . ARG A 1 113 ? -12.685 4.315 5.755 1.00 92.38 113 ARG A O 1
ATOM 883 N N . PRO A 1 114 ? -14.106 3.367 4.263 1.00 92.38 114 PRO A N 1
ATOM 884 C CA . PRO A 1 114 ? -13.058 2.991 3.329 1.00 92.38 114 PRO A CA 1
ATOM 885 C C . PRO A 1 114 ? -12.392 4.245 2.756 1.00 92.38 114 PRO A C 1
ATOM 887 O O . PRO A 1 114 ? -13.057 5.267 2.547 1.00 92.38 114 PRO A O 1
ATOM 890 N N . ILE A 1 115 ? -11.091 4.155 2.500 1.00 91.62 115 ILE A N 1
ATOM 891 C CA . ILE A 1 115 ? -10.315 5.210 1.845 1.00 91.62 115 ILE A CA 1
ATOM 892 C C . ILE A 1 115 ? -9.581 4.635 0.640 1.00 91.62 115 ILE A C 1
ATOM 894 O O . ILE A 1 115 ? -9.136 3.492 0.678 1.00 91.62 115 ILE A O 1
ATOM 898 N N . ASN A 1 116 ? -9.448 5.454 -0.401 1.00 90.94 116 ASN A N 1
ATOM 899 C CA . ASN A 1 116 ? -8.680 5.141 -1.599 1.00 90.94 116 ASN A CA 1
ATOM 900 C C . ASN A 1 116 ? -7.548 6.157 -1.735 1.00 90.94 116 ASN A C 1
ATOM 902 O O . ASN A 1 116 ? -7.781 7.363 -1.611 1.00 90.94 116 ASN A O 1
ATOM 906 N N . ILE A 1 117 ? -6.341 5.662 -1.973 1.00 89.81 117 ILE A N 1
ATOM 907 C CA . ILE A 1 117 ? -5.125 6.446 -2.152 1.00 89.81 117 ILE A CA 1
ATOM 908 C C . ILE A 1 117 ? -4.528 6.030 -3.493 1.00 89.81 117 ILE A C 1
ATOM 910 O O . ILE A 1 117 ? -4.032 4.919 -3.625 1.00 89.81 117 ILE A O 1
ATOM 914 N N . SER A 1 118 ? -4.605 6.904 -4.489 1.00 89.38 118 SER A N 1
ATOM 915 C CA . SER A 1 118 ? -4.040 6.676 -5.824 1.00 89.38 118 SER A CA 1
ATOM 916 C C . SER A 1 118 ? -2.736 7.447 -5.998 1.00 89.38 118 SER A C 1
ATOM 918 O O . SER A 1 118 ? -2.495 8.414 -5.272 1.00 89.38 118 SER A O 1
ATOM 920 N N . GLY A 1 119 ? -1.926 7.055 -6.981 1.00 86.50 119 GLY A N 1
ATOM 921 C CA . GLY A 1 119 ? -0.677 7.754 -7.286 1.00 86.50 119 GLY A CA 1
ATOM 922 C C . GLY A 1 119 ? 0.500 7.318 -6.419 1.00 86.50 119 GLY A C 1
ATOM 923 O O . GLY A 1 119 ? 1.386 8.126 -6.158 1.00 86.50 119 GLY A O 1
ATOM 924 N N . ILE A 1 120 ? 0.492 6.082 -5.912 1.00 89.75 120 ILE A N 1
ATOM 925 C CA . ILE A 1 120 ? 1.608 5.551 -5.125 1.00 89.75 120 ILE A CA 1
ATOM 926 C C . ILE A 1 120 ? 2.691 5.070 -6.078 1.00 89.75 120 ILE A C 1
ATOM 928 O O . ILE A 1 120 ? 2.489 4.111 -6.819 1.00 89.75 120 ILE A O 1
ATOM 932 N N . GLU A 1 121 ? 3.829 5.752 -6.049 1.00 89.88 121 GLU A N 1
ATOM 933 C CA . GLU A 1 121 ? 4.964 5.480 -6.923 1.00 89.88 121 GLU A CA 1
ATOM 934 C C . GLU A 1 121 ? 5.905 4.467 -6.259 1.00 89.88 121 GLU A C 1
ATOM 936 O O . GLU A 1 121 ? 6.422 4.692 -5.158 1.00 89.88 121 GLU A O 1
ATOM 941 N N . VAL A 1 122 ? 6.132 3.340 -6.931 1.00 86.88 122 VAL A N 1
ATOM 942 C CA . VAL A 1 122 ? 7.070 2.301 -6.488 1.00 86.88 122 VAL A CA 1
ATOM 943 C C . VAL A 1 122 ? 8.180 2.171 -7.527 1.00 86.88 122 VAL A C 1
ATOM 945 O O . VAL A 1 122 ? 7.922 1.982 -8.721 1.00 86.88 122 VAL A O 1
ATOM 948 N N . PHE A 1 123 ? 9.421 2.305 -7.061 1.00 86.81 123 PHE A N 1
ATOM 949 C CA . PHE A 1 123 ? 10.635 2.262 -7.876 1.00 86.81 123 PHE A CA 1
ATOM 950 C C . PHE A 1 123 ? 11.375 0.940 -7.677 1.00 86.81 123 PHE A C 1
ATOM 952 O O . PHE A 1 123 ? 11.336 0.350 -6.596 1.00 86.81 123 PHE A O 1
ATOM 959 N N . SER A 1 124 ? 12.103 0.515 -8.709 1.00 83.81 124 SER A N 1
ATOM 960 C CA . SER A 1 124 ? 12.982 -0.653 -8.640 1.00 83.81 124 SER A CA 1
ATOM 961 C C . SER A 1 124 ? 14.002 -0.524 -7.501 1.00 83.81 124 SER A C 1
ATOM 963 O O . SER A 1 124 ? 14.690 0.493 -7.375 1.00 83.81 124 SER A O 1
ATOM 965 N N . GLY A 1 125 ? 14.099 -1.560 -6.665 1.00 77.06 125 GLY A N 1
ATOM 966 C CA . GLY A 1 125 ? 15.083 -1.679 -5.588 1.00 77.06 125 GLY A CA 1
ATOM 967 C C . GLY A 1 125 ? 14.876 -0.728 -4.406 1.00 77.06 125 GLY A C 1
ATOM 968 O O . GLY A 1 125 ? 15.767 -0.627 -3.558 1.00 77.06 125 GLY A O 1
ATOM 969 N N . GLN A 1 126 ? 13.740 -0.027 -4.337 1.00 78.88 126 GLN A N 1
ATOM 970 C CA . GLN A 1 126 ? 13.434 0.920 -3.268 1.00 78.88 126 GLN A CA 1
ATOM 971 C C . GLN A 1 126 ? 12.285 0.419 -2.387 1.00 78.88 126 GLN A C 1
ATOM 973 O O . GLN A 1 126 ? 11.311 -0.135 -2.887 1.00 78.88 126 GLN A O 1
ATOM 978 N N . LEU A 1 127 ? 12.403 0.663 -1.077 1.00 78.69 127 LEU A N 1
ATOM 979 C CA . LEU A 1 127 ? 11.285 0.574 -0.142 1.00 78.69 127 LEU A CA 1
ATOM 980 C C . LEU A 1 127 ? 10.539 1.912 -0.120 1.00 78.69 127 LEU A C 1
ATOM 982 O O . LEU A 1 127 ? 11.128 2.938 0.244 1.00 78.69 127 LEU A O 1
ATOM 986 N N . SER A 1 128 ? 9.265 1.866 -0.490 1.00 76.19 128 SER A N 1
ATOM 987 C CA . SER A 1 128 ? 8.298 2.961 -0.399 1.00 76.19 128 SER A CA 1
ATOM 988 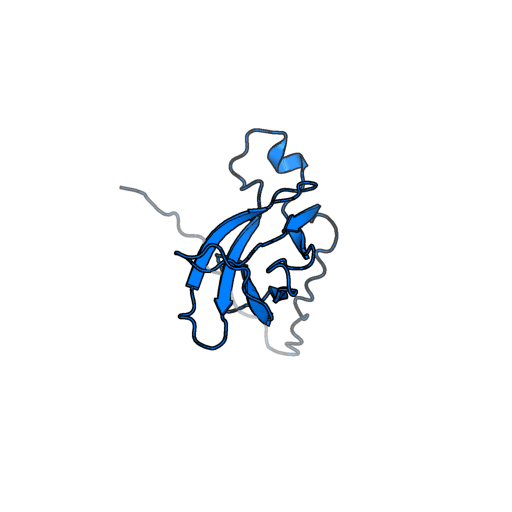C C . SER A 1 128 ? 7.421 2.847 0.848 1.00 76.19 128 SER A C 1
ATOM 990 O O . SER A 1 128 ? 7.084 1.711 1.267 1.00 76.19 128 SER A O 1
#

Secondary structure (DSSP, 8-state):
----PPPPPPP--S---------------SS-EEEEE--B-B-TTT--B-TT-EEEEEETTEEEEEEEEEE--TTSBPPPEEEEE--GGGTSS--SS--SEEEEEEEE-TTS--EEEEEEEE-TT-B-

Foldseek 3Di:
DDDDDDDDDDDDDDDDDDPPPPPVPVPPPPFWFKFKEKDADADPPPRQGAFQKKKFKDFLVCQVDTPDIFTAHNRRITDIDIDTWGHPVPVVDDDPDDQWTWMKMWIGDPPDDIDIDTGDTTHGPYYD

Sequence (128 aa):
MRTFPLAPAYDNTKRIDEVVMPDIRYAQNENVDRGDLRMQVIERGTSTPIDDAKISISYSGDPDSTVEEVNTDASGMSETLTLDTPPLELSMQPSEVQPYAEYTIQVTAKGYRPINISGIEVFSGQLS

pLDDT: mean 76.6, std 21.32, range [28.62, 97.38]